Protein AF-A0A536Q2I2-F1 (afdb_monomer_lite)

pLDDT: mean 90.88, std 15.81, range [35.19, 98.62]

Radius of gyration: 15.6 Å; chains: 1; bounding box: 36×30×43 Å

Sequence (109 aa):
PRNLPAIWRRHWAYLPAEGIAPILIGEFGGRSMGHDQEGTWQRSLVDFLKASGLSYTYWSWNPDSGDTGGILKDDWLTFDRAKLDVLSSYQWPRLGQAMAAPAGERNAA

Secondary structure (DSSP, 8-state):
-TTHHHHHIIIIIHHHHTTS---EE-----S--SSSHHHHHHH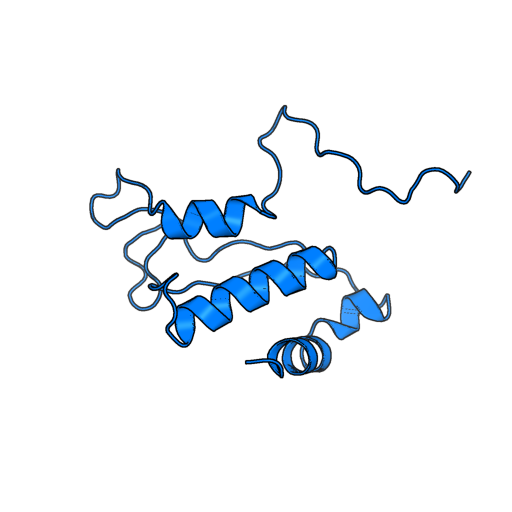HHHHHHHHHT-EE--S-S-TT-TTT--SB-TTSSSB-HHHHHHHHTTSPPPTTSPPPPPTT-S---

Foldseek 3Di:
DPCVLVVCCVPPLVCVVVVNDADEAEEDFAADCDPDPNVVNVLVVLVSCVVSVHHYDYPDCAQPPPGGGHQDHPVSPDGPVSVVVSCVVPHDDDPPDDDPDPPDPPDDD

Structure (mmCIF, N/CA/C/O backbone):
data_AF-A0A536Q2I2-F1
#
_entry.id   AF-A0A536Q2I2-F1
#
loop_
_atom_site.group_PDB
_atom_site.id
_atom_site.type_symbol
_atom_site.label_atom_id
_atom_site.label_alt_id
_atom_site.label_comp_id
_atom_site.label_asym_id
_atom_site.label_entity_id
_atom_site.label_seq_id
_atom_site.pdbx_PDB_ins_code
_atom_site.Cartn_x
_atom_site.Cartn_y
_atom_site.Cartn_z
_atom_site.occupancy
_atom_site.B_iso_or_equiv
_atom_site.auth_seq_id
_atom_site.auth_comp_id
_atom_site.auth_asym_id
_atom_site.auth_atom_id
_atom_site.pdbx_PDB_model_num
ATOM 1 N N . PRO A 1 1 ? -13.978 -2.272 -10.653 1.00 80.44 1 PRO A N 1
ATOM 2 C CA . PRO A 1 1 ? -15.395 -2.722 -10.615 1.00 80.44 1 PRO A CA 1
ATOM 3 C C . PRO A 1 1 ? -16.022 -2.323 -9.271 1.00 80.44 1 PRO A C 1
ATOM 5 O O . PRO A 1 1 ? -15.297 -2.236 -8.287 1.00 80.44 1 PRO A O 1
ATOM 8 N N . ARG A 1 2 ? -17.332 -2.041 -9.215 1.00 89.75 2 ARG A N 1
ATOM 9 C CA . ARG A 1 2 ? -17.970 -1.443 -8.020 1.00 89.75 2 ARG A CA 1
ATOM 10 C C . ARG A 1 2 ? -18.285 -2.435 -6.886 1.00 89.75 2 ARG A C 1
ATOM 12 O O . ARG A 1 2 ? -18.725 -2.017 -5.825 1.00 89.75 2 ARG A O 1
ATOM 19 N N . ASN A 1 3 ? -18.068 -3.734 -7.092 1.00 95.81 3 ASN A N 1
ATOM 20 C CA . ASN A 1 3 ? -18.399 -4.788 -6.125 1.00 95.81 3 ASN A CA 1
ATOM 21 C C . ASN A 1 3 ? -17.297 -5.072 -5.084 1.00 95.81 3 ASN A C 1
ATOM 23 O O . ASN A 1 3 ? -17.577 -5.738 -4.090 1.00 95.81 3 ASN A O 1
ATOM 27 N N . LEU A 1 4 ? -16.065 -4.591 -5.289 1.00 97.44 4 LEU A N 1
ATOM 28 C CA . LEU A 1 4 ? -14.919 -4.924 -4.429 1.00 97.44 4 LEU A CA 1
ATOM 29 C C . LEU A 1 4 ? -15.103 -4.532 -2.945 1.00 97.44 4 LEU A C 1
ATOM 31 O O . LEU A 1 4 ? -14.837 -5.383 -2.097 1.00 97.44 4 LEU A O 1
ATOM 35 N N . PRO A 1 5 ? -15.641 -3.344 -2.589 1.00 97.44 5 PRO A N 1
ATOM 36 C CA . PRO A 1 5 ? -15.852 -2.982 -1.183 1.00 97.44 5 PRO A CA 1
ATOM 37 C C . PRO A 1 5 ? -16.747 -3.958 -0.410 1.00 97.44 5 PRO A C 1
ATOM 39 O O . PRO A 1 5 ? -16.456 -4.301 0.736 1.00 97.44 5 PRO A O 1
ATOM 42 N N . ALA A 1 6 ? -17.817 -4.456 -1.040 1.00 98.00 6 ALA A N 1
ATOM 43 C CA . ALA A 1 6 ? -18.711 -5.432 -0.418 1.00 98.00 6 ALA A CA 1
ATOM 44 C C . ALA A 1 6 ? -18.004 -6.776 -0.171 1.00 98.00 6 ALA A C 1
ATOM 46 O O . ALA A 1 6 ? -18.242 -7.428 0.846 1.00 98.00 6 ALA A O 1
ATOM 47 N N . ILE A 1 7 ? -17.100 -7.168 -1.075 1.00 98.50 7 ILE A N 1
ATOM 48 C CA . ILE A 1 7 ? -16.282 -8.374 -0.926 1.00 98.50 7 ILE A CA 1
ATOM 49 C C . ILE A 1 7 ? -15.332 -8.216 0.267 1.00 98.50 7 ILE A C 1
ATOM 51 O O . ILE A 1 7 ? -15.321 -9.085 1.135 1.00 98.50 7 ILE A O 1
ATOM 55 N N . TRP A 1 8 ? -14.585 -7.115 0.370 1.00 98.50 8 TRP A N 1
ATOM 56 C CA . TRP A 1 8 ? -13.658 -6.889 1.490 1.00 98.50 8 TRP A CA 1
ATOM 57 C C . TRP A 1 8 ? -14.365 -6.804 2.843 1.00 98.50 8 TRP A C 1
ATOM 59 O O . TRP A 1 8 ? -13.922 -7.433 3.806 1.00 98.50 8 TRP A O 1
ATOM 69 N N . ARG A 1 9 ? -15.518 -6.121 2.900 1.00 98.00 9 ARG A N 1
ATOM 70 C CA . ARG A 1 9 ? -16.372 -6.086 4.096 1.00 98.00 9 ARG A CA 1
ATOM 71 C C . ARG A 1 9 ? -16.781 -7.480 4.549 1.00 98.00 9 ARG A C 1
ATOM 73 O O . ARG A 1 9 ? -16.627 -7.782 5.723 1.00 98.00 9 ARG A O 1
ATOM 80 N N . ARG A 1 10 ? -17.233 -8.337 3.631 1.00 98.31 10 ARG A N 1
ATOM 81 C CA . ARG A 1 10 ? -17.639 -9.710 3.962 1.00 98.31 10 ARG A CA 1
ATOM 82 C C . ARG A 1 10 ? -16.495 -10.563 4.518 1.00 98.31 10 ARG A C 1
ATOM 84 O O . ARG A 1 10 ? -16.753 -11.416 5.356 1.00 98.31 10 ARG A O 1
ATOM 91 N N . HIS A 1 11 ? -15.272 -10.393 4.019 1.00 98.38 11 HIS A N 1
ATOM 92 C CA . HIS A 1 11 ? -14.169 -11.296 4.363 1.00 98.38 11 HIS A CA 1
ATOM 93 C C . HIS A 1 11 ? -13.414 -10.878 5.621 1.00 98.38 11 HIS A C 1
ATOM 95 O O . HIS A 1 11 ? -13.001 -11.741 6.385 1.00 98.38 11 HIS A O 1
ATOM 101 N N . TRP A 1 12 ? -13.203 -9.579 5.826 1.00 98.00 12 TRP A N 1
ATOM 102 C CA . TRP A 1 12 ? -12.351 -9.114 6.922 1.00 98.00 12 TRP A CA 1
ATOM 103 C C . TRP A 1 12 ? -12.720 -7.726 7.438 1.00 98.00 12 TRP A C 1
ATOM 105 O O . TRP A 1 12 ? -12.653 -7.504 8.642 1.00 98.00 12 TRP A O 1
ATOM 115 N N . ALA A 1 13 ? -13.169 -6.792 6.589 1.00 98.12 13 ALA A N 1
ATOM 116 C CA . ALA A 1 13 ? -13.396 -5.416 7.044 1.00 98.12 13 ALA A CA 1
ATOM 117 C C . ALA A 1 13 ? -14.627 -5.250 7.957 1.00 98.12 13 ALA A C 1
ATOM 119 O O . ALA A 1 13 ? -14.816 -4.171 8.513 1.00 98.12 13 ALA A O 1
ATOM 120 N N . TYR A 1 14 ? -15.444 -6.294 8.151 1.00 98.12 14 TYR A N 1
ATOM 121 C CA . TYR A 1 14 ? -16.475 -6.302 9.194 1.00 98.12 14 TYR A CA 1
ATOM 122 C C . TYR A 1 14 ? -15.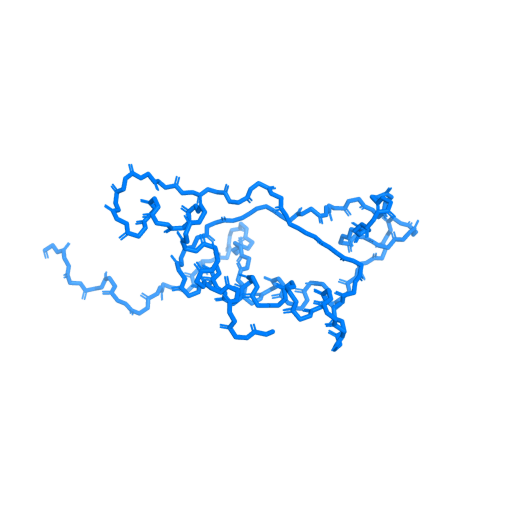871 -6.245 10.605 1.00 98.12 14 TYR A C 1
ATOM 124 O O . TYR A 1 14 ? -16.455 -5.613 11.474 1.00 98.12 14 TYR A O 1
ATOM 132 N N . LEU A 1 15 ? -14.678 -6.815 10.826 1.00 98.56 15 LEU A N 1
ATOM 133 C CA . LEU A 1 15 ? -14.037 -6.840 12.146 1.00 98.56 15 LEU A CA 1
ATOM 134 C C . LEU A 1 15 ? -13.824 -5.428 12.725 1.00 98.56 15 LEU A C 1
ATOM 136 O O . LEU A 1 15 ? -14.323 -5.171 13.820 1.00 98.56 15 LEU A O 1
ATOM 140 N N . PRO A 1 16 ? -13.163 -4.484 12.023 1.00 97.75 16 PRO A N 1
ATOM 141 C CA . PRO A 1 16 ? -13.040 -3.117 12.518 1.00 97.75 16 PRO A CA 1
ATOM 142 C C . PRO A 1 16 ? -14.363 -2.346 12.427 1.00 97.75 16 PRO A C 1
ATOM 144 O O . PRO A 1 16 ? -14.647 -1.538 13.305 1.00 97.75 16 PRO A O 1
ATOM 147 N N . ALA A 1 17 ? -15.200 -2.602 11.412 1.00 97.19 17 ALA A N 1
ATOM 148 C CA . ALA A 1 17 ? -16.471 -1.891 11.237 1.00 97.19 17 ALA A CA 1
ATOM 149 C C . ALA A 1 17 ? -17.507 -2.197 12.336 1.00 97.19 17 ALA A C 1
ATOM 151 O O . ALA A 1 17 ? -18.358 -1.358 12.617 1.00 97.19 17 ALA A O 1
ATOM 152 N N . GLU A 1 18 ? -17.439 -3.383 12.940 1.00 98.06 18 GLU A N 1
ATOM 153 C CA . GLU A 1 18 ? -18.297 -3.825 14.046 1.00 98.06 18 GLU A CA 1
ATOM 154 C C . GLU A 1 18 ? -17.603 -3.694 15.414 1.00 98.06 18 GLU A C 1
ATOM 156 O O . GLU A 1 18 ? -18.158 -4.101 16.431 1.00 98.06 18 GLU A O 1
ATOM 161 N N . GLY A 1 19 ? -16.392 -3.123 15.462 1.00 97.56 19 GLY A N 1
ATOM 162 C CA . GLY A 1 19 ? -15.649 -2.912 16.708 1.00 97.56 19 GLY A CA 1
ATOM 163 C C . GLY A 1 19 ? -15.102 -4.191 17.353 1.00 97.56 19 GLY A C 1
ATOM 164 O O . GLY A 1 19 ? -14.822 -4.195 18.548 1.00 97.56 19 GLY A O 1
ATOM 165 N N . ILE A 1 20 ? -14.945 -5.274 16.586 1.00 98.56 20 ILE A N 1
ATOM 166 C CA . ILE A 1 20 ? -14.466 -6.575 17.077 1.00 98.56 20 ILE A CA 1
ATOM 167 C C . ILE A 1 20 ? -12.946 -6.557 17.271 1.00 98.56 20 ILE A C 1
ATOM 169 O O . ILE A 1 20 ? -12.446 -6.980 18.312 1.00 98.56 20 ILE A O 1
ATOM 173 N N . ALA A 1 21 ? -12.201 -6.098 16.261 1.00 98.12 21 ALA A N 1
ATOM 174 C CA . ALA A 1 21 ? -10.742 -6.027 16.305 1.00 98.12 21 ALA A CA 1
ATOM 175 C C . ALA A 1 21 ? -10.186 -5.026 15.276 1.00 98.12 21 ALA A C 1
ATOM 177 O O . ALA A 1 21 ? -10.748 -4.903 14.182 1.00 98.12 21 ALA A O 1
ATOM 178 N N . PRO A 1 22 ? -9.062 -4.344 15.576 1.00 97.19 22 PRO A N 1
ATOM 179 C CA . PRO A 1 22 ? -8.337 -3.570 14.576 1.00 97.19 22 PRO A CA 1
ATOM 180 C C . PRO A 1 22 ? -7.689 -4.493 13.534 1.00 97.19 22 PRO A C 1
ATOM 182 O O . PRO A 1 22 ? -7.338 -5.636 13.827 1.00 97.19 22 PRO A O 1
ATOM 185 N N . ILE A 1 23 ? -7.489 -3.978 12.319 1.00 97.00 23 ILE A N 1
ATOM 186 C CA . ILE A 1 23 ? -6.827 -4.697 11.224 1.00 97.00 23 ILE A CA 1
ATOM 187 C C . ILE A 1 23 ? -5.634 -3.898 10.705 1.00 97.00 23 ILE A C 1
ATOM 189 O O . ILE A 1 23 ? -5.732 -2.695 10.463 1.00 97.00 23 ILE A O 1
ATOM 193 N N . LEU A 1 24 ? -4.541 -4.622 10.461 1.00 97.88 24 LEU A N 1
ATOM 194 C CA . LEU A 1 24 ? -3.452 -4.229 9.577 1.00 97.88 24 LEU A CA 1
ATOM 195 C C . LEU A 1 24 ? -3.470 -5.167 8.365 1.00 97.88 24 LEU A C 1
ATOM 197 O O . LEU A 1 24 ? -3.317 -6.378 8.527 1.00 97.88 24 LEU A O 1
ATOM 201 N N . ILE A 1 25 ? -3.652 -4.631 7.157 1.00 98.19 25 ILE A N 1
ATOM 202 C CA . ILE A 1 25 ? -3.515 -5.433 5.935 1.00 98.19 25 ILE A CA 1
ATOM 203 C C . ILE A 1 25 ? -2.037 -5.734 5.712 1.00 98.19 25 ILE A C 1
ATOM 205 O O . ILE A 1 25 ? -1.270 -4.825 5.409 1.00 98.19 25 ILE A O 1
ATOM 209 N N . GLY A 1 26 ? -1.655 -7.001 5.880 1.00 98.31 26 GLY A N 1
ATOM 210 C CA . GLY A 1 26 ? -0.258 -7.427 5.803 1.00 98.31 26 GLY A CA 1
ATOM 211 C C . GLY A 1 26 ? 0.335 -7.341 4.397 1.00 98.31 26 GLY A C 1
ATOM 212 O O . GLY A 1 26 ? 1.492 -6.959 4.245 1.00 98.31 26 GLY A O 1
ATOM 213 N N . GLU A 1 27 ? -0.444 -7.658 3.363 1.00 98.50 27 GLU A N 1
ATOM 214 C CA . GLU A 1 27 ? 0.061 -7.686 1.991 1.00 98.50 27 GLU A CA 1
ATOM 215 C C . GLU A 1 27 ? -1.017 -7.298 0.980 1.00 98.50 27 GLU A C 1
ATOM 217 O O . GLU A 1 27 ? -2.157 -7.765 1.028 1.00 98.50 27 GLU A O 1
ATOM 222 N N . PHE A 1 28 ? -0.625 -6.453 0.032 1.00 98.31 28 PHE A N 1
ATOM 223 C CA . PHE A 1 28 ? -1.260 -6.299 -1.272 1.00 98.31 28 PHE A CA 1
ATOM 224 C C . PHE A 1 28 ? -0.240 -5.703 -2.241 1.00 98.31 28 PHE A C 1
ATOM 226 O O . PHE A 1 28 ? 0.624 -4.928 -1.831 1.00 98.31 28 PHE A O 1
ATOM 233 N N . GLY A 1 29 ? -0.358 -6.038 -3.519 1.00 98.06 29 GLY A N 1
ATOM 234 C CA . GLY A 1 29 ? 0.584 -5.609 -4.541 1.00 98.06 29 GLY A CA 1
ATOM 235 C C . GLY A 1 29 ? 0.128 -6.008 -5.932 1.00 98.06 29 GLY A C 1
ATOM 236 O O . GLY A 1 29 ? -0.875 -6.701 -6.091 1.00 98.06 29 GLY A O 1
ATOM 237 N N . GLY A 1 30 ? 0.872 -5.555 -6.933 1.00 97.88 30 GLY A N 1
ATOM 238 C CA . GLY A 1 30 ? 0.628 -5.867 -8.336 1.00 97.88 30 GLY A CA 1
ATOM 239 C C . GLY A 1 30 ? 1.562 -5.081 -9.247 1.00 97.88 30 GLY A C 1
ATOM 240 O O . GLY A 1 30 ? 2.086 -4.030 -8.854 1.00 97.88 30 GLY A O 1
ATOM 241 N N . ARG A 1 31 ? 1.776 -5.572 -10.469 1.00 96.88 31 ARG A N 1
ATOM 242 C CA . ARG A 1 31 ? 2.721 -4.970 -11.425 1.00 96.88 31 ARG A CA 1
ATOM 243 C C . ARG A 1 31 ? 2.201 -3.692 -12.058 1.00 96.88 31 ARG A C 1
ATOM 245 O O . ARG A 1 31 ? 2.973 -2.769 -12.295 1.00 96.88 31 ARG A O 1
ATOM 252 N N . SER A 1 32 ? 0.906 -3.631 -12.327 1.00 96.31 32 SER A N 1
ATOM 253 C CA . SER A 1 32 ? 0.284 -2.541 -13.056 1.00 96.31 32 SER A CA 1
ATOM 254 C C . SER A 1 32 ? -0.469 -1.586 -12.142 1.00 96.31 32 SER A C 1
ATOM 256 O O . SER A 1 32 ? -1.296 -1.982 -11.320 1.00 96.31 32 SER A O 1
ATOM 258 N N . MET A 1 33 ? -0.232 -0.294 -12.363 1.00 96.25 33 MET A N 1
ATOM 259 C CA . MET A 1 33 ? -1.067 0.813 -11.884 1.00 96.25 33 MET A CA 1
ATOM 260 C C . MET A 1 33 ? -1.871 1.445 -13.034 1.00 96.25 33 MET A C 1
ATOM 262 O O . MET A 1 33 ? -2.345 2.573 -12.917 1.00 96.25 33 MET A O 1
ATOM 266 N N . GLY A 1 34 ? -2.039 0.736 -14.155 1.00 95.31 34 GLY A N 1
ATOM 267 C CA . GLY A 1 34 ? -2.755 1.204 -15.343 1.00 95.31 34 GLY A CA 1
ATOM 268 C C . GLY A 1 34 ? -4.281 1.079 -15.253 1.00 95.31 34 GLY A C 1
ATOM 269 O O . GLY A 1 34 ? -4.864 0.851 -14.191 1.00 95.31 34 GLY A O 1
ATOM 270 N N . HIS A 1 35 ? -4.964 1.228 -16.389 1.00 95.94 35 HIS A N 1
ATOM 271 C CA . HIS A 1 35 ? -6.426 1.081 -16.490 1.00 95.94 35 HIS A CA 1
ATOM 272 C C . HIS A 1 35 ? -6.897 -0.373 -16.657 1.00 95.94 35 HIS A C 1
ATOM 274 O O . HIS A 1 35 ? -8.084 -0.612 -16.873 1.00 95.94 35 HIS A O 1
ATOM 280 N N . ASP A 1 36 ? -5.990 -1.342 -16.548 1.00 96.56 36 ASP A N 1
ATOM 281 C CA . ASP A 1 36 ? -6.328 -2.762 -16.545 1.00 96.56 36 ASP A CA 1
ATOM 282 C C . ASP A 1 36 ? -6.987 -3.203 -15.222 1.00 96.56 36 ASP A C 1
ATOM 284 O O . ASP A 1 36 ? -7.263 -2.408 -14.311 1.00 96.56 36 ASP A O 1
ATOM 288 N N . GLN A 1 37 ? -7.299 -4.496 -15.138 1.00 96.75 37 GLN A N 1
ATOM 289 C CA . GLN A 1 37 ? -7.972 -5.079 -13.985 1.00 96.75 37 GLN A CA 1
ATOM 290 C C . GLN A 1 37 ? -7.122 -5.011 -12.709 1.00 96.75 37 GLN A C 1
ATOM 292 O O . GLN A 1 37 ? -7.676 -4.724 -11.647 1.00 96.75 37 GLN A O 1
ATOM 297 N N . GLU A 1 38 ? -5.809 -5.230 -12.807 1.00 97.25 38 GLU A N 1
ATOM 298 C CA . GLU A 1 38 ? -4.893 -5.215 -11.663 1.00 97.25 38 GLU A CA 1
ATOM 299 C C . GLU A 1 38 ? -4.741 -3.796 -11.107 1.00 97.25 38 GLU A C 1
ATOM 301 O O . GLU A 1 38 ? -4.980 -3.568 -9.921 1.00 97.25 38 GLU A O 1
ATOM 306 N N . GLY A 1 39 ? -4.472 -2.809 -11.965 1.00 97.06 39 GLY A N 1
ATOM 307 C CA . GLY A 1 39 ? -4.379 -1.410 -11.557 1.00 97.06 39 GLY A CA 1
ATOM 308 C C . GLY A 1 39 ? -5.702 -0.878 -11.008 1.00 97.06 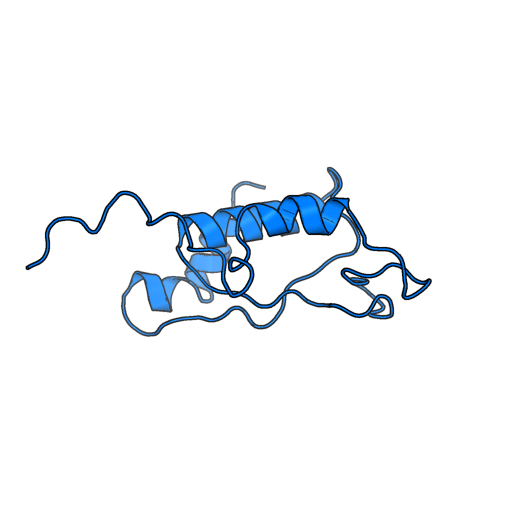39 GLY A C 1
ATOM 309 O O . GLY A 1 39 ? -5.726 -0.142 -10.019 1.00 97.06 39 GLY A O 1
ATOM 310 N N . THR A 1 40 ? -6.831 -1.296 -11.590 1.00 97.19 40 THR A N 1
ATOM 311 C CA . THR A 1 40 ? -8.157 -0.966 -11.050 1.00 97.19 40 THR A CA 1
ATOM 312 C C . THR A 1 40 ? -8.365 -1.569 -9.662 1.00 97.19 40 THR A C 1
ATOM 314 O O . THR A 1 40 ? -8.908 -0.889 -8.789 1.00 97.19 40 THR A O 1
ATOM 317 N N . TRP A 1 41 ? -7.951 -2.819 -9.442 1.00 97.81 41 TRP A N 1
ATOM 318 C CA . TRP A 1 41 ? -8.042 -3.480 -8.141 1.00 97.81 41 TRP A CA 1
ATOM 319 C C . TRP A 1 41 ? -7.165 -2.787 -7.090 1.00 97.81 41 TRP A C 1
ATOM 321 O O . TRP A 1 41 ? -7.687 -2.432 -6.033 1.00 97.81 41 TRP A O 1
ATOM 331 N N . GLN A 1 42 ? -5.895 -2.499 -7.406 1.00 97.81 42 GLN A N 1
ATOM 332 C CA . GLN A 1 42 ? -4.960 -1.848 -6.479 1.00 97.81 42 GLN A CA 1
ATOM 333 C C . GLN A 1 42 ? -5.459 -0.463 -6.043 1.00 97.81 42 GLN A C 1
ATOM 335 O O . GLN A 1 42 ? -5.551 -0.193 -4.846 1.00 97.81 42 GLN A O 1
ATOM 340 N N . ARG A 1 43 ? -5.862 0.398 -6.991 1.00 97.31 43 ARG A N 1
ATOM 341 C CA . ARG A 1 43 ? -6.410 1.727 -6.656 1.00 97.31 43 ARG A CA 1
ATOM 342 C C . ARG A 1 43 ? -7.693 1.635 -5.832 1.00 97.31 43 ARG A C 1
ATOM 344 O O . ARG A 1 43 ? -7.834 2.350 -4.848 1.00 97.31 43 ARG A O 1
ATOM 351 N N . SER A 1 44 ? -8.593 0.714 -6.191 1.00 97.88 44 SER A N 1
ATOM 352 C CA . SER A 1 44 ? -9.848 0.525 -5.449 1.00 97.88 44 SER A CA 1
ATOM 353 C C . SER A 1 44 ? -9.597 0.087 -4.003 1.00 97.88 44 SER A C 1
ATOM 355 O O . SER A 1 44 ? -10.355 0.474 -3.116 1.00 97.88 44 SER A O 1
ATOM 357 N N . LEU A 1 45 ? -8.564 -0.729 -3.758 1.00 98.06 45 LEU A N 1
ATOM 358 C CA . LEU A 1 45 ? -8.212 -1.166 -2.409 1.00 98.06 45 LEU A CA 1
ATOM 359 C C . LEU A 1 45 ? -7.650 -0.002 -1.591 1.00 98.06 45 LEU A C 1
ATOM 361 O O . LEU A 1 45 ? -8.110 0.213 -0.476 1.00 98.06 45 LEU A O 1
ATOM 365 N N . VAL A 1 46 ? -6.731 0.791 -2.149 1.00 97.81 46 VAL A N 1
ATOM 366 C CA . VAL A 1 46 ? -6.182 1.976 -1.463 1.00 97.81 46 VAL A CA 1
ATOM 367 C C . VAL A 1 46 ? -7.288 2.977 -1.111 1.00 97.81 46 VAL A C 1
ATOM 369 O O . VAL A 1 46 ? -7.351 3.432 0.031 1.00 97.81 46 VAL A O 1
ATOM 372 N N . ASP A 1 47 ? -8.214 3.249 -2.036 1.00 97.62 47 ASP A N 1
ATOM 373 C CA . ASP A 1 47 ? -9.374 4.115 -1.779 1.00 97.62 47 ASP A CA 1
ATOM 374 C C . ASP A 1 47 ? -10.262 3.567 -0.650 1.00 97.62 47 ASP A C 1
ATOM 376 O O . ASP A 1 47 ? -10.715 4.315 0.219 1.00 97.62 47 ASP A O 1
ATOM 380 N N . PHE A 1 48 ? -10.497 2.252 -0.632 1.00 97.88 48 PHE A N 1
ATOM 381 C CA . PHE A 1 48 ? -11.286 1.600 0.410 1.00 97.88 48 PHE A CA 1
ATOM 382 C C . PHE A 1 48 ? -10.612 1.658 1.784 1.00 97.88 48 PHE A C 1
ATOM 384 O O . PHE A 1 48 ? -11.282 1.960 2.775 1.00 97.88 48 PHE A O 1
ATOM 391 N N . LEU A 1 49 ? -9.304 1.395 1.852 1.00 97.94 49 LEU A N 1
ATOM 392 C CA . LEU A 1 49 ? -8.526 1.468 3.090 1.00 97.94 49 LEU A CA 1
ATOM 393 C C . LEU A 1 49 ? -8.529 2.891 3.647 1.00 97.94 49 LEU A C 1
ATOM 395 O O . LEU A 1 49 ? -8.799 3.076 4.832 1.00 97.94 49 LEU A O 1
ATOM 399 N N . LYS A 1 50 ? -8.350 3.891 2.775 1.00 97.31 50 LYS A N 1
ATOM 400 C CA . LYS A 1 50 ? -8.447 5.311 3.126 1.00 97.31 50 LYS A CA 1
ATOM 401 C C . LYS A 1 50 ? -9.811 5.670 3.698 1.00 97.31 50 LYS A C 1
ATOM 403 O O . LYS A 1 50 ? -9.887 6.279 4.760 1.00 97.31 50 LYS A O 1
ATOM 408 N N . ALA A 1 51 ? -10.884 5.288 3.007 1.00 96.50 51 ALA A N 1
ATOM 409 C CA . ALA A 1 51 ? -12.250 5.576 3.440 1.00 96.50 51 ALA A CA 1
ATOM 410 C C . ALA A 1 51 ? -12.618 4.870 4.756 1.00 96.50 51 ALA A C 1
ATOM 412 O O . ALA A 1 51 ? -13.456 5.367 5.504 1.00 96.50 51 ALA A O 1
ATOM 413 N N . SER A 1 52 ? -11.994 3.723 5.034 1.00 96.00 52 SER A N 1
ATOM 414 C CA . SER A 1 52 ? -12.258 2.909 6.225 1.00 96.00 52 SER A CA 1
ATOM 415 C C . SER A 1 52 ? -11.296 3.188 7.387 1.00 96.00 52 SER A C 1
ATOM 417 O O . SER A 1 52 ? -11.478 2.617 8.457 1.00 96.00 52 SER A O 1
ATOM 419 N N . GLY A 1 53 ? -10.272 4.027 7.193 1.00 95.62 53 GLY A N 1
ATOM 420 C CA . GLY A 1 53 ? -9.259 4.312 8.213 1.00 95.62 53 GLY A CA 1
ATOM 421 C C . GLY A 1 53 ? -8.377 3.108 8.574 1.00 95.62 53 GLY A C 1
ATOM 422 O O . GLY A 1 53 ? -7.968 2.987 9.726 1.00 95.62 53 GLY A O 1
ATOM 423 N N . LEU A 1 54 ? -8.124 2.195 7.629 1.00 96.62 54 LEU A N 1
ATOM 424 C CA . LEU A 1 54 ? -7.419 0.934 7.889 1.00 96.62 54 LEU A CA 1
ATOM 425 C C . LEU A 1 54 ? -5.948 0.982 7.473 1.00 96.62 54 LEU A C 1
ATOM 427 O O . LEU A 1 54 ? -5.619 1.311 6.336 1.00 96.62 54 LEU A O 1
ATOM 431 N N . SER A 1 55 ? -5.068 0.564 8.379 1.00 96.38 55 SER A N 1
ATOM 432 C CA . SER A 1 55 ? -3.625 0.496 8.140 1.00 96.38 55 SER A CA 1
ATOM 433 C C . SER A 1 55 ? -3.240 -0.642 7.189 1.00 96.38 55 SER A C 1
ATOM 435 O O . SER A 1 55 ? -3.906 -1.681 7.130 1.00 96.38 55 SER A O 1
ATOM 437 N N . TYR A 1 56 ? -2.109 -0.488 6.496 1.00 97.56 56 TYR A N 1
ATOM 438 C CA . TYR A 1 56 ? -1.567 -1.512 5.602 1.00 97.56 56 TYR A CA 1
ATOM 439 C C . TYR A 1 56 ? -0.036 -1.528 5.547 1.00 97.56 56 TYR A 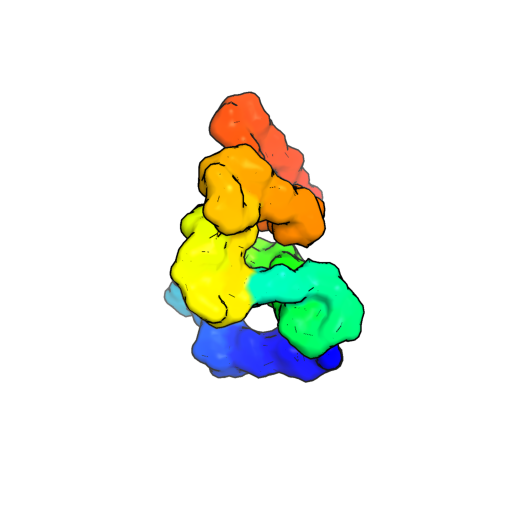C 1
ATOM 441 O O . TYR A 1 56 ? 0.626 -0.534 5.848 1.00 97.56 56 TYR A O 1
ATOM 449 N N . THR A 1 57 ? 0.506 -2.639 5.056 1.00 97.94 57 THR A N 1
ATOM 450 C CA . THR A 1 57 ? 1.863 -2.773 4.518 1.00 97.94 57 THR A CA 1
ATOM 451 C C . THR A 1 57 ? 1.783 -3.189 3.046 1.00 97.94 57 THR A C 1
ATOM 453 O O . THR A 1 57 ? 0.995 -4.057 2.674 1.00 97.94 57 THR A O 1
ATOM 456 N N . TYR A 1 58 ? 2.542 -2.512 2.179 1.00 98.19 58 TYR A N 1
ATOM 457 C CA . TYR A 1 58 ? 2.541 -2.799 0.740 1.00 98.19 58 TYR A CA 1
ATOM 458 C C . TYR A 1 58 ? 3.503 -3.945 0.427 1.00 98.19 58 TYR A C 1
ATOM 460 O O . TYR A 1 58 ? 4.651 -3.925 0.878 1.00 98.19 58 TYR A O 1
ATOM 468 N N . TRP A 1 59 ? 3.048 -4.900 -0.382 1.00 98.56 59 TRP A N 1
ATOM 469 C CA . TRP A 1 59 ? 3.891 -5.940 -0.950 1.00 98.56 59 TRP A CA 1
ATOM 470 C C . TRP A 1 59 ? 4.322 -5.529 -2.369 1.00 98.56 59 TRP A C 1
ATOM 472 O O . TRP A 1 59 ? 3.517 -5.464 -3.290 1.00 98.56 59 TRP A O 1
ATOM 482 N N . SER A 1 60 ? 5.584 -5.214 -2.609 1.00 98.50 60 SER A N 1
ATOM 483 C CA . SER A 1 60 ? 6.705 -5.218 -1.671 1.00 98.50 60 SER A CA 1
ATOM 484 C C . SER A 1 60 ? 7.640 -4.052 -1.951 1.00 98.50 60 SER A C 1
ATOM 486 O O . SER A 1 60 ? 7.454 -3.272 -2.886 1.00 98.50 60 SER A O 1
ATOM 488 N N . TRP A 1 61 ? 8.666 -3.910 -1.119 1.00 98.25 61 TRP A N 1
ATOM 489 C CA . TRP A 1 61 ? 9.796 -3.055 -1.458 1.00 98.25 61 TRP A CA 1
ATOM 490 C C . TRP A 1 61 ? 10.569 -3.616 -2.661 1.00 98.25 61 TRP A C 1
ATOM 492 O O . TRP A 1 61 ? 10.919 -2.874 -3.580 1.00 98.25 61 TRP A O 1
ATOM 502 N N . ASN A 1 62 ? 10.787 -4.930 -2.656 1.00 98.62 62 ASN A N 1
ATOM 503 C CA . ASN A 1 62 ? 11.675 -5.642 -3.559 1.00 98.62 62 ASN A CA 1
ATOM 504 C C . ASN A 1 62 ? 11.089 -5.786 -4.980 1.00 98.62 62 ASN A C 1
ATOM 506 O O . ASN A 1 62 ? 9.944 -6.211 -5.131 1.00 98.62 62 ASN A O 1
ATOM 510 N N . PRO A 1 63 ? 11.862 -5.508 -6.042 1.00 98.56 63 PRO A N 1
ATOM 511 C CA . PRO A 1 63 ? 11.385 -5.632 -7.419 1.00 98.56 63 PRO A CA 1
ATOM 512 C C . PRO A 1 63 ? 11.219 -7.087 -7.881 1.00 98.56 63 PRO A C 1
ATOM 514 O O . PRO A 1 63 ? 10.458 -7.356 -8.805 1.00 98.56 63 PRO A O 1
ATOM 517 N N . ASP A 1 64 ? 11.899 -8.033 -7.235 1.00 98.25 64 ASP A N 1
ATOM 518 C CA . ASP A 1 64 ? 11.999 -9.438 -7.639 1.00 98.25 64 ASP A CA 1
ATOM 519 C C . ASP A 1 64 ? 10.839 -10.325 -7.155 1.00 98.25 64 ASP A C 1
ATOM 521 O O . ASP A 1 64 ? 10.869 -11.544 -7.330 1.00 98.25 64 ASP A O 1
ATOM 525 N N . SER A 1 65 ? 9.770 -9.730 -6.616 1.00 98.25 65 SER A N 1
ATOM 526 C CA . SER A 1 65 ? 8.504 -10.442 -6.425 1.00 98.25 65 SER A CA 1
ATOM 527 C C . SER A 1 65 ? 7.888 -10.785 -7.788 1.00 98.25 65 SER A C 1
ATOM 529 O O . SER A 1 65 ? 7.489 -9.907 -8.558 1.00 98.25 65 SER A O 1
ATOM 531 N N . GLY A 1 66 ? 7.853 -12.077 -8.121 1.00 97.38 66 GLY A N 1
ATOM 532 C CA . GLY A 1 66 ? 7.647 -12.562 -9.489 1.00 97.38 66 GLY A CA 1
ATOM 533 C C . GLY A 1 66 ? 6.287 -12.252 -10.124 1.00 97.38 66 GLY A C 1
ATOM 534 O O . GLY A 1 66 ? 6.192 -12.233 -11.351 1.00 97.38 66 GLY A O 1
ATOM 535 N N . ASP A 1 67 ? 5.252 -11.992 -9.337 1.00 97.44 67 ASP A N 1
ATOM 536 C CA . ASP A 1 67 ? 3.890 -11.682 -9.782 1.00 97.44 67 ASP A CA 1
ATOM 537 C C . ASP A 1 67 ? 3.505 -10.212 -9.554 1.00 97.44 67 ASP A C 1
ATOM 539 O O . ASP A 1 67 ? 2.784 -9.646 -10.372 1.00 97.44 67 ASP A O 1
ATOM 543 N N . THR A 1 68 ? 4.037 -9.567 -8.513 1.00 98.25 68 THR A N 1
ATOM 544 C CA . THR A 1 68 ? 3.691 -8.182 -8.143 1.00 98.25 68 THR A CA 1
ATOM 545 C C . THR A 1 68 ? 4.735 -7.134 -8.534 1.00 98.25 68 THR A C 1
ATOM 547 O O . THR A 1 68 ? 4.430 -5.939 -8.627 1.00 98.25 68 THR A O 1
ATOM 550 N N . GLY A 1 69 ? 5.992 -7.537 -8.717 1.00 98.06 69 GLY A N 1
ATOM 551 C CA . GLY A 1 69 ? 7.128 -6.623 -8.591 1.00 98.06 69 GLY A CA 1
ATOM 552 C C . GLY A 1 69 ? 7.131 -5.902 -7.234 1.00 98.06 69 GLY A C 1
ATOM 553 O O . GLY A 1 69 ? 6.498 -6.358 -6.278 1.00 98.06 69 GLY A O 1
ATOM 554 N N . GLY A 1 70 ? 7.763 -4.728 -7.169 1.00 98.25 70 GLY A N 1
ATOM 555 C CA . GLY A 1 70 ? 7.846 -3.930 -5.941 1.00 98.25 70 GLY A CA 1
ATOM 556 C C . GLY A 1 70 ? 7.763 -2.427 -6.168 1.00 98.25 70 GLY A C 1
ATOM 557 O O . GLY A 1 70 ? 7.388 -1.971 -7.248 1.00 98.25 70 GLY A O 1
ATOM 558 N N . ILE A 1 71 ? 8.070 -1.668 -5.117 1.00 98.12 71 ILE A N 1
ATOM 559 C CA . ILE A 1 71 ? 8.239 -0.209 -5.142 1.00 98.12 71 ILE A CA 1
ATOM 560 C C . ILE A 1 71 ? 9.523 0.182 -5.867 1.00 98.12 71 ILE A C 1
ATOM 562 O O . ILE A 1 71 ? 9.562 1.226 -6.519 1.00 98.12 71 ILE A O 1
ATOM 566 N N . LEU A 1 72 ? 10.566 -0.637 -5.765 1.00 98.50 72 LEU A N 1
ATOM 567 C CA . LEU A 1 72 ? 11.734 -0.529 -6.625 1.00 98.50 72 LEU A CA 1
ATOM 568 C C . LEU A 1 72 ? 11.451 -1.160 -7.993 1.00 98.50 72 LEU A C 1
ATOM 570 O O . LEU A 1 72 ? 10.618 -2.057 -8.125 1.00 98.50 72 LEU A O 1
ATOM 574 N N . LYS A 1 73 ? 12.174 -0.687 -9.005 1.00 98.25 73 LYS A N 1
ATOM 575 C CA . LYS A 1 73 ? 12.324 -1.338 -10.308 1.00 98.25 73 LYS A CA 1
ATOM 576 C C . LYS A 1 73 ? 13.477 -2.340 -10.263 1.00 98.25 73 LYS A C 1
ATOM 578 O O . LYS A 1 73 ? 14.254 -2.353 -9.312 1.00 98.25 73 LYS A O 1
ATOM 583 N N . ASP A 1 74 ? 13.605 -3.145 -11.314 1.00 98.00 74 ASP A N 1
ATOM 584 C CA . ASP A 1 74 ? 14.564 -4.258 -11.410 1.00 98.00 74 ASP A CA 1
ATOM 585 C C . ASP A 1 74 ? 16.040 -3.854 -11.237 1.00 98.00 74 ASP A C 1
ATOM 587 O O . ASP A 1 74 ? 16.877 -4.697 -10.927 1.00 98.00 74 ASP A O 1
ATOM 591 N N . ASP A 1 75 ? 16.370 -2.569 -11.395 1.00 98.06 75 ASP A N 1
ATOM 592 C CA . ASP A 1 75 ? 17.707 -2.033 -11.121 1.00 98.06 75 ASP A CA 1
ATOM 593 C C . ASP A 1 75 ? 18.012 -1.859 -9.621 1.00 98.06 75 ASP A C 1
ATOM 595 O O . ASP A 1 75 ? 19.135 -1.500 -9.280 1.00 98.06 75 ASP A O 1
ATOM 599 N N . TRP A 1 76 ? 17.035 -2.101 -8.735 1.00 98.38 76 TRP A N 1
ATOM 600 C CA . TRP A 1 76 ? 17.098 -1.910 -7.278 1.00 98.38 76 TRP A CA 1
ATOM 601 C C . TRP A 1 76 ? 17.427 -0.481 -6.818 1.00 98.38 76 TRP A C 1
ATOM 603 O O . TRP A 1 76 ? 17.686 -0.246 -5.636 1.00 98.38 76 TRP A O 1
ATOM 613 N N . LEU A 1 77 ? 17.389 0.488 -7.731 1.00 98.06 77 LEU A N 1
ATOM 614 C CA . LEU A 1 77 ? 17.783 1.877 -7.489 1.00 98.06 77 LEU A CA 1
ATOM 615 C C . LEU A 1 77 ? 16.640 2.843 -7.788 1.00 98.06 77 LEU A C 1
ATOM 617 O O . LEU A 1 77 ? 16.451 3.836 -7.084 1.00 98.06 77 LEU A O 1
ATOM 621 N N . THR A 1 78 ? 15.872 2.560 -8.834 1.00 98.38 78 THR A N 1
ATOM 622 C CA . THR A 1 78 ? 14.825 3.439 -9.331 1.00 98.38 78 THR A CA 1
ATOM 623 C C . THR A 1 78 ? 13.486 3.070 -8.711 1.00 98.38 78 THR A C 1
ATOM 625 O O . THR A 1 78 ? 13.088 1.910 -8.699 1.00 98.38 78 THR A O 1
ATOM 628 N N . PHE A 1 79 ? 12.733 4.070 -8.257 1.00 98.06 79 PHE A N 1
ATOM 629 C CA . PHE A 1 79 ? 11.365 3.868 -7.786 1.00 98.06 79 PHE A CA 1
ATOM 630 C C . PHE A 1 79 ? 10.356 3.749 -8.933 1.00 98.06 79 PHE A C 1
ATOM 632 O O . PHE A 1 79 ? 10.414 4.489 -9.923 1.00 98.06 79 PHE A O 1
ATOM 639 N N . ASP A 1 80 ? 9.362 2.880 -8.766 1.00 98.00 80 ASP A N 1
ATOM 640 C CA . ASP A 1 80 ? 8.131 2.918 -9.545 1.00 98.00 80 ASP A CA 1
ATOM 641 C C . ASP A 1 80 ? 7.259 4.087 -9.070 1.00 98.00 80 ASP A C 1
ATOM 643 O O . ASP A 1 80 ? 6.585 4.050 -8.034 1.00 98.00 80 ASP A O 1
ATOM 647 N N . ARG A 1 81 ? 7.287 5.165 -9.856 1.00 97.62 81 ARG A N 1
ATOM 648 C CA . ARG A 1 81 ? 6.570 6.391 -9.529 1.00 97.62 81 ARG A CA 1
ATOM 649 C C . ARG A 1 81 ? 5.054 6.214 -9.556 1.00 97.62 81 ARG A C 1
ATOM 651 O O . ARG A 1 81 ? 4.384 6.805 -8.717 1.00 97.62 81 ARG A O 1
ATOM 658 N N . ALA A 1 82 ? 4.524 5.376 -10.447 1.00 97.00 82 ALA A N 1
ATOM 659 C CA . ALA A 1 82 ? 3.084 5.169 -10.550 1.00 97.00 82 ALA A CA 1
ATOM 660 C C . ALA A 1 82 ? 2.535 4.498 -9.283 1.00 97.00 82 ALA A C 1
ATOM 662 O O . ALA A 1 82 ? 1.483 4.893 -8.777 1.00 97.00 82 ALA A O 1
ATOM 663 N N . LYS A 1 83 ? 3.281 3.536 -8.721 1.00 97.81 83 LYS A N 1
ATOM 664 C CA . LYS A 1 83 ? 2.935 2.920 -7.433 1.00 97.81 83 LYS A CA 1
ATOM 665 C C . LYS A 1 83 ? 3.006 3.926 -6.290 1.00 97.81 83 LYS A C 1
ATOM 667 O O . LYS A 1 83 ? 2.062 4.035 -5.508 1.00 97.81 83 LYS A O 1
ATOM 672 N N . LEU A 1 84 ? 4.091 4.699 -6.216 1.00 96.19 84 LEU A N 1
ATOM 673 C CA . LEU A 1 84 ? 4.259 5.713 -5.174 1.00 96.19 84 LEU A CA 1
ATOM 674 C C . LEU A 1 84 ? 3.186 6.802 -5.222 1.00 96.19 84 LEU A C 1
ATOM 676 O O . LEU A 1 84 ? 2.722 7.216 -4.165 1.00 96.19 84 LEU A O 1
ATOM 680 N N . ASP A 1 85 ? 2.771 7.256 -6.404 1.00 95.69 85 ASP A N 1
ATOM 681 C CA . ASP A 1 85 ? 1.742 8.291 -6.525 1.00 95.69 85 ASP A CA 1
ATOM 682 C C . ASP A 1 85 ? 0.400 7.800 -5.951 1.00 95.69 85 ASP A C 1
ATOM 684 O O . ASP A 1 85 ? -0.227 8.520 -5.171 1.00 95.69 85 ASP A O 1
ATOM 688 N N . VAL A 1 86 ? 0.009 6.546 -6.219 1.00 96.00 86 VAL A N 1
ATOM 689 C CA . VAL A 1 86 ? -1.197 5.936 -5.627 1.00 96.00 86 VAL A CA 1
ATOM 690 C C . VAL A 1 86 ? -1.063 5.802 -4.108 1.00 96.00 86 VAL A C 1
ATOM 692 O O . VAL A 1 86 ? -1.936 6.265 -3.371 1.00 96.00 86 VAL A O 1
ATOM 695 N N . LEU A 1 87 ? 0.034 5.216 -3.619 1.00 96.00 87 LEU A N 1
ATOM 696 C CA . LEU A 1 87 ? 0.236 4.988 -2.183 1.00 96.00 87 LEU A CA 1
ATOM 697 C C . LEU A 1 87 ? 0.389 6.295 -1.401 1.00 96.00 87 LEU A C 1
ATOM 699 O O . LEU A 1 87 ? -0.057 6.387 -0.262 1.00 96.00 87 LEU A O 1
ATOM 703 N N . SER A 1 88 ? 0.942 7.343 -2.014 1.00 94.00 88 SER A N 1
ATOM 704 C CA . SER A 1 88 ? 1.095 8.652 -1.373 1.00 94.00 88 SER A CA 1
ATOM 705 C C . SER A 1 88 ? -0.228 9.293 -0.957 1.00 94.00 88 SER A C 1
ATOM 707 O O . SER A 1 88 ? -0.240 10.131 -0.058 1.00 94.00 88 SER A O 1
ATOM 709 N N . SER A 1 89 ? -1.344 8.857 -1.547 1.00 94.12 89 SER A N 1
ATOM 710 C CA . SER A 1 89 ? -2.682 9.324 -1.189 1.00 94.12 89 SER A CA 1
ATOM 711 C C . SER A 1 89 ? -3.152 8.868 0.200 1.00 94.12 89 SER A C 1
ATOM 713 O O . SER A 1 89 ? -4.088 9.481 0.736 1.00 94.12 89 SER A O 1
ATOM 715 N N . TYR A 1 90 ? -2.543 7.807 0.758 1.00 95.19 90 TYR A N 1
ATOM 716 C CA . TYR A 1 90 ? -2.916 7.217 2.048 1.00 95.19 90 TYR A CA 1
ATOM 717 C C . TYR A 1 90 ? -1.809 6.381 2.731 1.00 95.19 90 TYR A C 1
ATOM 719 O O . TYR A 1 90 ? -2.083 5.422 3.443 1.00 95.19 90 TYR A O 1
ATOM 727 N N . GLN A 1 91 ? -0.540 6.733 2.561 1.00 92.50 91 GLN A N 1
ATOM 728 C CA . GLN A 1 91 ? 0.537 6.136 3.357 1.00 92.50 91 GLN A CA 1
ATOM 729 C C . GLN A 1 91 ? 0.731 6.896 4.671 1.00 92.50 91 GLN A C 1
ATOM 731 O O . GLN A 1 91 ? 0.412 8.085 4.769 1.00 92.50 91 GLN A O 1
ATOM 736 N N . TRP A 1 92 ? 1.309 6.226 5.670 1.00 87.44 92 TRP A N 1
ATOM 737 C CA . TRP A 1 92 ? 1.718 6.894 6.902 1.00 87.44 92 TRP A CA 1
ATOM 738 C C . TRP A 1 92 ? 2.702 8.035 6.583 1.00 87.44 92 TRP A C 1
ATOM 740 O O . TRP A 1 92 ? 3.592 7.855 5.742 1.00 87.44 92 TRP A O 1
ATOM 750 N N . PRO A 1 93 ? 2.562 9.217 7.209 1.00 84.06 93 PRO A N 1
ATOM 751 C CA . PRO A 1 93 ? 3.482 10.319 6.983 1.00 84.06 93 PRO A CA 1
ATOM 752 C C . PRO A 1 93 ? 4.909 9.922 7.358 1.00 84.06 93 PRO A C 1
ATOM 754 O O . PRO A 1 93 ? 5.154 9.071 8.216 1.00 84.06 93 PRO A O 1
ATOM 757 N N . ARG A 1 94 ? 5.881 10.584 6.728 1.00 81.06 94 ARG A N 1
ATOM 758 C CA . ARG A 1 94 ? 7.281 10.414 7.116 1.00 81.06 94 ARG A CA 1
ATOM 759 C C . ARG A 1 94 ? 7.446 10.807 8.580 1.00 81.06 94 ARG A C 1
ATOM 761 O O . ARG A 1 94 ? 6.857 11.788 9.031 1.00 81.06 94 ARG A O 1
ATOM 768 N N . LEU A 1 95 ? 8.278 10.066 9.307 1.00 80.38 95 LEU A N 1
ATOM 769 C CA . LEU A 1 95 ? 8.629 10.407 10.684 1.00 80.38 95 LEU A CA 1
ATOM 770 C C . LEU A 1 95 ? 9.098 11.872 10.748 1.00 80.38 95 LEU A C 1
ATOM 772 O O . LEU A 1 95 ? 9.930 12.296 9.948 1.00 80.38 95 LEU A O 1
ATOM 776 N N . GLY A 1 96 ? 8.522 12.651 11.665 1.00 78.75 96 GLY A N 1
ATOM 777 C CA . GLY A 1 96 ? 8.786 14.091 11.796 1.00 78.75 96 GLY A CA 1
ATOM 778 C C . GLY A 1 96 ? 7.902 15.007 10.937 1.00 78.75 96 GLY A C 1
ATOM 779 O O . GLY A 1 96 ? 7.984 16.223 11.084 1.00 78.75 96 GLY A O 1
ATOM 780 N N . GLN A 1 97 ? 7.025 14.463 10.089 1.00 69.88 97 GLN A N 1
ATOM 781 C CA . GLN A 1 97 ? 5.950 15.213 9.438 1.00 69.88 97 GLN A CA 1
ATOM 782 C C . GLN A 1 97 ? 4.627 14.869 10.127 1.00 69.88 97 GLN A C 1
ATOM 784 O O . GLN A 1 97 ? 4.207 13.714 10.140 1.00 69.88 97 GLN A O 1
ATOM 789 N N . ALA A 1 98 ? 3.984 15.862 10.748 1.00 62.22 98 ALA A N 1
ATOM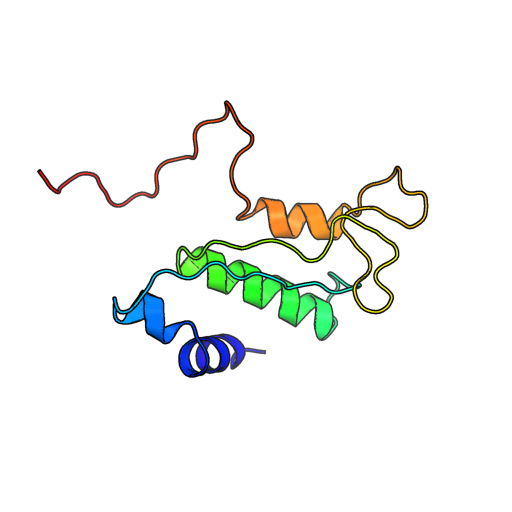 790 C CA . ALA A 1 98 ? 2.691 15.651 11.388 1.00 62.22 98 ALA A CA 1
ATOM 791 C C . ALA A 1 98 ? 1.649 15.229 10.344 1.00 62.22 98 ALA A C 1
ATOM 793 O O . ALA A 1 98 ? 1.551 15.825 9.268 1.00 62.22 98 ALA A O 1
ATOM 794 N N . MET A 1 99 ? 0.852 14.215 10.675 1.00 61.91 99 MET A N 1
ATOM 795 C CA . MET A 1 99 ? -0.331 13.876 9.895 1.00 61.91 99 MET A CA 1
ATOM 796 C C . MET A 1 99 ? -1.331 15.031 10.020 1.00 61.91 99 MET A C 1
ATOM 798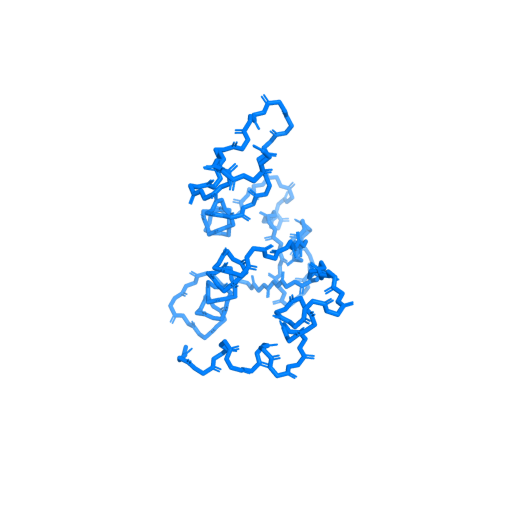 O O . MET A 1 99 ? -1.597 15.494 11.131 1.00 61.91 99 MET A O 1
ATOM 802 N N . ALA A 1 100 ? -1.885 15.516 8.907 1.00 57.22 100 ALA A N 1
ATOM 803 C CA . ALA A 1 100 ? -3.026 16.422 8.986 1.00 57.22 100 ALA A CA 1
ATOM 804 C C . ALA A 1 100 ? -4.157 15.675 9.708 1.00 57.22 100 ALA A C 1
ATOM 806 O O . ALA A 1 100 ? -4.573 14.607 9.256 1.00 57.22 100 ALA A O 1
ATOM 807 N N . ALA A 1 101 ? -4.595 16.196 10.857 1.00 48.12 101 ALA A N 1
ATOM 808 C CA . ALA A 1 101 ? -5.642 15.564 11.648 1.00 48.12 101 ALA A CA 1
ATOM 809 C C . ALA A 1 101 ? -6.899 15.363 10.783 1.00 48.12 101 ALA A C 1
ATOM 811 O O . ALA A 1 101 ? -7.282 16.295 10.062 1.00 48.12 101 ALA A O 1
ATOM 812 N N . PRO A 1 102 ? -7.557 14.192 10.840 1.00 50.38 102 PRO A N 1
ATOM 813 C CA . PRO A 1 102 ? -8.843 14.033 10.189 1.00 50.38 102 PRO A CA 1
ATOM 814 C C . PRO A 1 102 ? -9.828 15.044 10.790 1.00 50.38 102 PRO A C 1
ATOM 816 O O . PRO A 1 102 ? -9.879 15.261 12.003 1.00 50.38 102 PRO A O 1
ATOM 819 N N . ALA A 1 103 ? -10.590 15.711 9.925 1.00 48.53 103 ALA A N 1
ATOM 820 C CA . ALA A 1 103 ? -11.640 16.630 10.338 1.00 48.53 103 ALA A CA 1
ATOM 821 C C . ALA A 1 103 ? -12.762 15.824 11.016 1.00 48.53 103 ALA A C 1
ATOM 823 O O . ALA A 1 103 ? -13.631 15.292 10.334 1.00 48.53 103 ALA A O 1
ATOM 824 N N . GLY A 1 104 ? -12.721 15.682 12.343 1.00 47.06 104 GLY A N 1
ATOM 825 C CA . GLY A 1 104 ? -13.775 14.965 13.068 1.00 47.06 104 GLY A CA 1
ATOM 826 C C . GLY A 1 104 ? -13.596 14.817 14.578 1.00 47.06 104 GLY A C 1
ATOM 827 O O . GLY A 1 104 ? -14.588 14.836 15.291 1.00 47.06 104 GLY A O 1
ATOM 828 N N . GLU A 1 105 ? -12.373 14.755 15.105 1.00 44.66 105 GLU A N 1
ATOM 829 C CA . GLU A 1 105 ? -12.150 14.486 16.542 1.00 44.66 105 GLU A CA 1
ATOM 830 C C . GLU A 1 105 ? -11.817 15.745 17.358 1.00 44.66 105 GLU A C 1
ATOM 832 O O . GLU A 1 105 ? -10.933 15.767 18.209 1.00 44.66 105 GLU A O 1
ATOM 837 N N . ARG A 1 106 ? -12.543 16.836 17.110 1.00 46.19 106 ARG A N 1
ATOM 838 C CA . ARG A 1 106 ? -12.623 17.958 18.054 1.00 46.19 106 ARG A CA 1
ATOM 839 C C . ARG A 1 106 ? -14.040 17.971 18.596 1.00 46.19 106 ARG A C 1
ATOM 841 O O . ARG A 1 106 ? -14.859 18.656 18.003 1.00 46.19 106 ARG A O 1
ATOM 848 N N . ASN A 1 107 ? -14.332 17.127 19.587 1.00 40.91 107 ASN A N 1
ATOM 849 C CA . ASN A 1 107 ? -15.417 17.241 20.583 1.00 40.91 107 ASN A CA 1
ATOM 850 C C . ASN A 1 107 ? -15.706 15.855 21.188 1.00 40.91 107 ASN A C 1
ATOM 852 O O . ASN A 1 107 ? -16.736 15.245 20.915 1.00 40.91 107 ASN A O 1
ATOM 856 N N . ALA A 1 108 ? -14.778 15.352 21.999 1.00 39.62 108 ALA A N 1
ATOM 857 C CA . ALA A 1 108 ? -15.042 14.280 22.956 1.00 39.62 108 ALA A CA 1
ATOM 858 C C . ALA A 1 108 ? -14.044 14.393 24.119 1.00 39.62 108 ALA A C 1
ATOM 860 O O . ALA A 1 108 ? -13.092 13.624 24.211 1.00 39.62 108 ALA A O 1
ATOM 861 N N . ALA A 1 109 ? -14.237 15.422 24.945 1.00 35.19 109 ALA A N 1
ATOM 862 C CA . ALA A 1 109 ? -13.838 15.508 26.351 1.00 35.19 109 ALA A CA 1
ATOM 863 C C . ALA A 1 109 ? -14.544 16.719 26.970 1.00 35.19 109 ALA A C 1
ATOM 865 O O . ALA A 1 109 ? -14.504 17.794 26.326 1.00 35.19 109 ALA A O 1
#